Protein AF-A0AAN8V0Q3-F1 (afdb_monomer)

Solvent-accessible surface area (backbone atoms only — not comparable to full-atom values): 6969 Å² total; per-residue (Å²): 134,85,81,66,93,80,82,70,97,76,75,50,73,52,48,44,41,63,70,46,50,48,43,40,73,76,32,85,82,58,79,51,94,86,57,78,89,76,65,69,70,79,49,59,77,79,57,46,70,81,62,55,84,68,82,94,76,89,88,85,79,91,79,84,94,65,97,54,66,79,50,66,42,99,88,50,51,36,30,49,73,57,78,62,42,80,33,54,57,94,90,42,82,71,48,71,50,76,37,65,39,111

Organism: NCBI:txid194707

Mean predicted aligned error: 11.28 Å

pLDDT: mean 72.39, std 19.17, range [37.5, 94.38]

InterPro domains:
  IPR003441 NAC domain [PF02365] (6-96)
  IPR003441 NAC domain [PS51005] (3-102)
  IPR036093 NAC domain superfamily [G3DSA:2.170.150.80] (12-99)
  IPR036093 NAC domain superfamily [SSF101941] (4-96)

Radius of gyration: 16.07 Å; Cα contacts (8 Å, |Δi|>4): 92; chains: 1; bounding box: 38×34×32 Å

Nearest PDB structures (foldseek):
  7xp3-assembly1_A  TM=8.136E-01  e=3.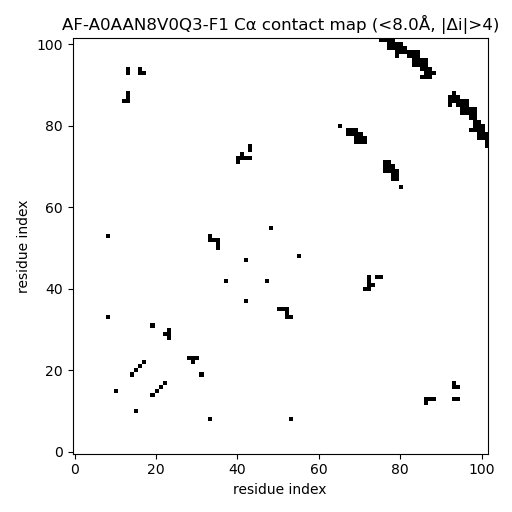294E-07  Arabidopsis thaliana
  1ut7-assembly1_A  TM=7.936E-01  e=1.320E-05  Arabidopsis thaliana
  1ut4-assembly1_A  TM=8.062E-01  e=2.800E-05  Arabidopsis thaliana

Structure (mmCIF, N/CA/C/O backbone):
data_AF-A0AAN8V0Q3-F1
#
_entry.id   AF-A0AAN8V0Q3-F1
#
loop_
_atom_site.group_PDB
_atom_site.id
_atom_site.type_symbol
_atom_site.label_atom_id
_atom_site.label_alt_id
_atom_site.label_comp_id
_atom_site.label_asym_id
_atom_site.label_entity_id
_atom_site.label_seq_id
_atom_site.pdbx_PDB_ins_code
_atom_site.Cartn_x
_atom_site.Cartn_y
_atom_site.Cartn_z
_atom_site.occupancy
_atom_site.B_iso_or_equiv
_atom_site.auth_seq_id
_atom_site.auth_comp_id
_atom_site.auth_asym_id
_atom_site.auth_atom_id
_atom_site.pdbx_PDB_model_num
ATOM 1 N N . MET A 1 1 ? -14.866 16.758 -16.017 1.00 38.50 1 MET A N 1
ATOM 2 C CA . MET A 1 1 ? -14.435 17.183 -14.670 1.00 38.50 1 MET A CA 1
ATOM 3 C C . MET A 1 1 ? -12.969 17.545 -14.761 1.00 38.50 1 MET A C 1
ATOM 5 O O . MET A 1 1 ? -12.146 16.672 -15.006 1.00 38.50 1 MET A O 1
ATOM 9 N N . GLU A 1 2 ? -12.673 18.839 -14.701 1.00 44.75 2 GLU A N 1
ATOM 10 C CA . GLU A 1 2 ? -11.311 19.367 -14.732 1.00 44.75 2 GLU A CA 1
ATOM 11 C C . GLU A 1 2 ? -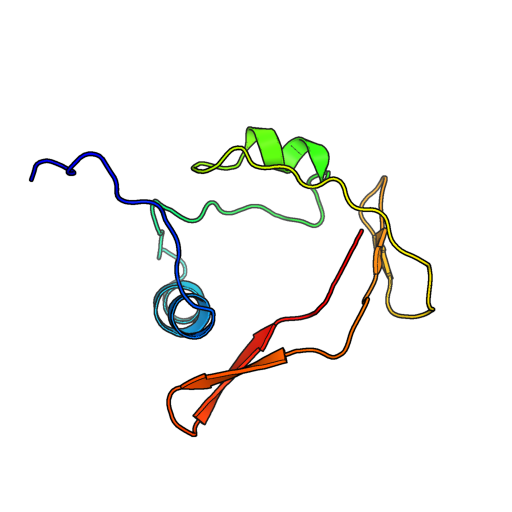10.562 18.899 -13.479 1.00 44.75 2 GLU A C 1
ATOM 13 O O . GLU A 1 2 ? -10.995 19.141 -12.352 1.00 44.75 2 GLU A O 1
ATOM 18 N N . LYS A 1 3 ? -9.452 18.183 -13.667 1.00 53.28 3 LYS A N 1
ATOM 19 C CA . LYS A 1 3 ? -8.563 17.792 -12.573 1.00 53.28 3 LYS A CA 1
ATOM 20 C C . LYS A 1 3 ? -7.772 19.043 -12.189 1.00 53.28 3 LYS A C 1
ATOM 22 O O . LYS A 1 3 ? -6.799 19.380 -12.855 1.00 53.28 3 LYS A O 1
ATOM 27 N N . GLY A 1 4 ? -8.252 19.772 -11.180 1.00 51.16 4 GLY A N 1
ATOM 28 C CA . GLY A 1 4 ? -7.602 20.983 -10.680 1.00 51.16 4 GLY A CA 1
ATOM 29 C C . GLY A 1 4 ? -6.108 20.752 -10.431 1.00 51.16 4 GLY A C 1
ATOM 30 O O . GLY A 1 4 ? -5.712 19.736 -9.854 1.00 51.16 4 GLY A O 1
ATOM 31 N N . PHE A 1 5 ? -5.278 21.679 -10.907 1.00 52.09 5 PHE A N 1
ATOM 32 C CA . PHE A 1 5 ? -3.832 21.686 -10.691 1.00 52.09 5 PHE A CA 1
ATOM 33 C C . PHE A 1 5 ? -3.538 21.624 -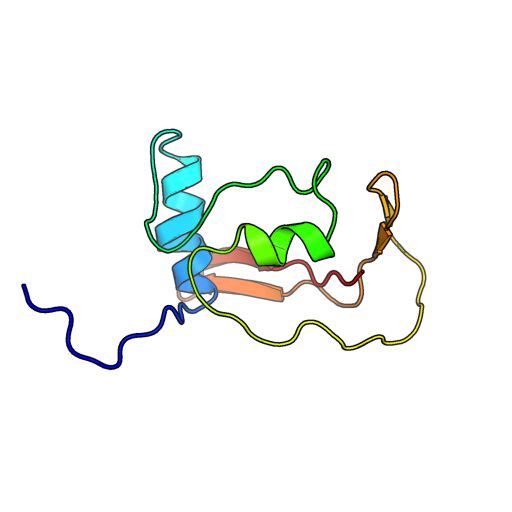9.181 1.00 52.09 5 PHE A C 1
ATOM 35 O O . PHE A 1 5 ? -3.811 22.582 -8.466 1.00 52.09 5 PHE A O 1
ATOM 42 N N . GLY A 1 6 ? -2.996 20.502 -8.686 1.00 68.19 6 GLY A N 1
ATOM 43 C CA . GLY A 1 6 ? -2.503 20.406 -7.303 1.00 68.19 6 GLY A CA 1
ATOM 44 C C . GLY A 1 6 ? -2.703 19.075 -6.575 1.00 68.19 6 GLY A C 1
ATOM 45 O O . GLY A 1 6 ? -2.015 18.836 -5.586 1.00 68.19 6 GLY A O 1
ATOM 46 N N . PHE A 1 7 ? -3.575 18.178 -7.042 1.00 71.12 7 PHE A N 1
ATOM 47 C CA . PHE A 1 7 ? -3.802 16.902 -6.349 1.00 71.12 7 PHE A CA 1
ATOM 48 C C . PHE A 1 7 ? -2.684 15.891 -6.634 1.00 71.12 7 PHE A C 1
ATOM 50 O O . PHE A 1 7 ? -2.463 15.496 -7.781 1.00 71.12 7 PHE A O 1
ATOM 57 N N . ARG A 1 8 ? -1.997 15.456 -5.573 1.00 81.06 8 ARG A N 1
ATOM 58 C CA . ARG A 1 8 ? -1.029 14.353 -5.593 1.00 81.06 8 ARG A CA 1
ATOM 59 C C . ARG A 1 8 ? -1.632 13.144 -4.895 1.00 81.06 8 ARG A C 1
ATOM 61 O O . ARG A 1 8 ? -2.431 13.289 -3.976 1.00 81.06 8 ARG A O 1
ATOM 68 N N . PHE A 1 9 ? -1.235 11.960 -5.336 1.00 84.56 9 PHE A N 1
ATOM 69 C CA . PHE A 1 9 ? -1.566 10.734 -4.629 1.00 84.56 9 PHE A CA 1
ATOM 70 C C . PHE A 1 9 ? -0.801 10.713 -3.301 1.00 84.56 9 PHE A C 1
ATOM 72 O O . PHE A 1 9 ? 0.428 10.674 -3.298 1.00 84.56 9 PHE A O 1
ATOM 79 N N . HIS A 1 10 ? -1.528 10.831 -2.193 1.00 87.50 10 HIS A N 1
ATOM 80 C CA . HIS A 1 10 ? -0.971 10.833 -0.841 1.00 87.50 10 HIS A CA 1
ATOM 81 C C . HIS A 1 10 ? -1.939 10.142 0.136 1.00 87.50 10 HIS A C 1
ATOM 83 O O . HIS A 1 10 ? -2.463 10.797 1.037 1.00 87.50 10 HIS A O 1
ATOM 89 N N . PRO A 1 11 ? -2.269 8.857 -0.098 1.00 91.12 11 PRO A N 1
ATOM 90 C CA . PRO A 1 11 ? -3.148 8.112 0.794 1.00 91.12 11 PRO A CA 1
ATOM 91 C C . PRO A 1 11 ? -2.463 7.854 2.139 1.00 91.12 11 PRO A C 1
ATOM 93 O O . PRO A 1 11 ? -1.242 7.719 2.219 1.00 91.12 11 PRO A O 1
ATOM 96 N N . THR A 1 12 ? -3.266 7.731 3.184 1.00 93.06 12 THR A N 1
ATOM 97 C CA . THR A 1 12 ? -2.847 7.172 4.473 1.00 93.06 12 THR A CA 1
ATOM 98 C C . THR A 1 12 ? -2.697 5.649 4.392 1.00 93.06 12 THR A C 1
ATOM 100 O O . THR A 1 12 ? -3.276 5.003 3.516 1.00 93.06 12 THR A O 1
ATOM 103 N N . ASP A 1 13 ? -1.976 5.047 5.340 1.00 92.94 13 ASP A N 1
ATOM 104 C CA . ASP A 1 13 ? -1.823 3.584 5.422 1.00 92.94 13 ASP A CA 1
ATOM 105 C C . ASP A 1 13 ? -3.180 2.873 5.516 1.00 92.94 13 ASP A C 1
ATOM 107 O O . ASP A 1 13 ? -3.402 1.830 4.900 1.00 92.94 13 ASP A O 1
ATOM 111 N N . GLU A 1 14 ? -4.122 3.464 6.256 1.00 94.12 14 GLU A N 1
ATOM 112 C CA . GLU A 1 14 ? -5.482 2.946 6.364 1.00 94.12 14 GLU A CA 1
ATOM 113 C C . GLU A 1 14 ? -6.188 2.970 5.003 1.00 94.12 14 GLU A C 1
ATOM 115 O O . GLU A 1 14 ? -6.802 1.976 4.609 1.00 94.12 14 GLU A O 1
ATOM 120 N N . GLU A 1 15 ? -6.093 4.075 4.258 1.00 93.12 15 GLU A N 1
ATOM 121 C CA . GLU A 1 15 ? -6.689 4.192 2.927 1.00 93.12 15 GLU A CA 1
ATOM 122 C C . GLU A 1 15 ? -6.063 3.207 1.938 1.00 93.12 15 GLU A C 1
ATOM 124 O O . GLU A 1 15 ? -6.804 2.555 1.201 1.00 93.12 15 GLU A O 1
ATOM 129 N N . LEU A 1 16 ? -4.737 3.030 1.967 1.00 93.88 16 LEU A N 1
ATOM 130 C CA . LEU A 1 16 ? -4.028 2.026 1.167 1.00 93.88 16 LEU A CA 1
ATOM 131 C C . LEU A 1 16 ? -4.586 0.621 1.407 1.00 93.88 16 LEU A C 1
ATOM 133 O O . LEU A 1 16 ? -4.912 -0.093 0.456 1.00 93.88 16 LEU A O 1
ATOM 137 N N . VAL A 1 17 ? -4.756 0.232 2.670 1.00 94.19 17 VAL A N 1
ATOM 138 C CA . VAL A 1 17 ? -5.274 -1.095 3.016 1.00 94.19 17 VAL A CA 1
ATOM 139 C C . VAL A 1 17 ? -6.743 -1.245 2.629 1.00 94.19 17 VAL A C 1
ATOM 141 O O . VAL A 1 17 ? -7.129 -2.230 2.002 1.00 94.19 17 VAL A O 1
ATOM 144 N N . THR A 1 18 ? -7.581 -0.280 2.988 1.00 92.06 18 THR A N 1
ATOM 145 C CA . THR A 1 18 ? -9.044 -0.435 2.935 1.00 92.06 18 THR A CA 1
ATOM 146 C C . THR A 1 18 ? -9.643 -0.133 1.564 1.00 92.06 18 THR A C 1
ATOM 148 O O . THR A 1 18 ? -10.589 -0.803 1.152 1.00 92.06 18 THR A O 1
ATOM 151 N N . HIS A 1 19 ? -9.087 0.833 0.831 1.00 91.94 19 HIS A N 1
ATOM 152 C CA . HIS A 1 19 ? -9.631 1.271 -0.458 1.00 91.94 19 HIS A CA 1
ATOM 153 C C . HIS A 1 19 ? -8.895 0.675 -1.657 1.00 91.94 19 HIS A C 1
ATOM 155 O O . HIS A 1 19 ? -9.469 0.630 -2.740 1.00 91.94 19 HIS A O 1
ATOM 161 N N . TYR A 1 20 ? -7.656 0.205 -1.483 1.00 93.38 20 TYR A N 1
ATOM 162 C CA . TYR A 1 20 ? -6.866 -0.343 -2.587 1.00 93.38 20 TYR A CA 1
ATOM 163 C C . TYR A 1 20 ? -6.582 -1.831 -2.397 1.00 93.38 20 TYR A C 1
ATOM 165 O O . TYR A 1 20 ? -7.043 -2.640 -3.198 1.00 93.38 20 TYR A O 1
ATOM 173 N N . LEU A 1 21 ? -5.884 -2.220 -1.325 1.00 92.69 21 LEU A N 1
ATOM 174 C CA . LEU A 1 21 ? -5.500 -3.623 -1.122 1.00 92.69 21 LEU A CA 1
ATOM 175 C C . LEU A 1 21 ? -6.710 -4.530 -0.884 1.00 92.69 21 LEU A C 1
ATOM 177 O O . LEU A 1 21 ? -6.806 -5.590 -1.495 1.00 92.69 21 LEU A O 1
ATOM 181 N N . SER A 1 22 ? -7.655 -4.105 -0.045 1.00 92.69 22 SER A N 1
ATOM 182 C CA . SER A 1 22 ? -8.867 -4.885 0.236 1.00 92.69 22 SER A CA 1
ATOM 183 C C . SER A 1 22 ? -9.730 -5.046 -1.014 1.00 92.69 22 SER A C 1
ATOM 185 O O . SER A 1 22 ? -10.246 -6.130 -1.258 1.00 92.69 22 SER A O 1
ATOM 187 N N . GLN A 1 23 ? -9.842 -4.000 -1.841 1.00 92.38 23 GLN A N 1
ATOM 188 C CA . GLN A 1 23 ? -10.572 -4.083 -3.109 1.00 92.38 23 GLN A CA 1
ATOM 189 C C . GLN A 1 23 ? -9.884 -5.051 -4.073 1.00 92.38 23 GLN A C 1
ATOM 191 O O . GLN A 1 23 ? -10.544 -5.936 -4.602 1.00 92.38 23 GLN A O 1
ATOM 196 N N . LYS A 1 24 ? -8.554 -4.969 -4.215 1.00 92.12 24 LYS A N 1
ATOM 197 C CA . LYS A 1 24 ? -7.782 -5.889 -5.064 1.00 92.12 24 LYS A CA 1
ATOM 198 C C . LYS A 1 24 ? -7.833 -7.346 -4.597 1.00 92.12 24 LYS A C 1
ATOM 200 O O . LYS A 1 24 ? -7.774 -8.258 -5.412 1.00 92.12 24 LYS A O 1
ATOM 205 N N . ALA A 1 25 ? -7.915 -7.577 -3.288 1.00 9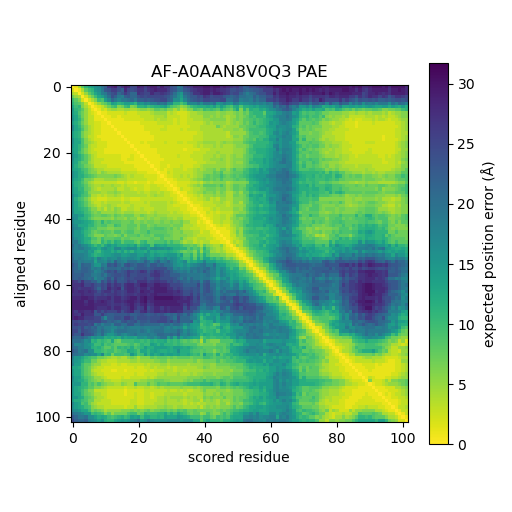0.88 25 ALA A N 1
ATOM 206 C CA . ALA A 1 25 ? -8.034 -8.921 -2.730 1.00 90.88 25 ALA A CA 1
ATOM 207 C C . ALA A 1 25 ? -9.421 -9.540 -2.973 1.00 90.88 25 ALA A C 1
ATOM 209 O O . ALA A 1 25 ? -9.532 -10.758 -3.094 1.00 90.88 25 ALA A O 1
ATOM 210 N N . LEU A 1 26 ? -10.469 -8.711 -3.020 1.00 92.94 26 LEU A N 1
ATOM 211 C CA . LEU A 1 26 ? -11.845 -9.141 -3.276 1.00 92.94 26 LEU A CA 1
ATOM 212 C C . LEU A 1 26 ? -12.149 -9.268 -4.773 1.00 92.94 26 LEU A C 1
ATOM 214 O O . LEU A 1 26 ? -12.902 -10.156 -5.167 1.00 92.94 26 LEU A O 1
ATOM 218 N N . ASP A 1 27 ? -11.564 -8.394 -5.587 1.00 92.06 27 ASP A N 1
ATOM 219 C CA . ASP A 1 27 ? -11.751 -8.319 -7.029 1.00 92.06 27 ASP A CA 1
ATOM 220 C C . ASP A 1 27 ? -10.387 -8.303 -7.737 1.00 92.06 27 ASP A C 1
ATOM 222 O O . ASP A 1 27 ? -9.638 -7.324 -7.689 1.00 92.06 27 ASP A O 1
ATOM 226 N N . GLY A 1 28 ? -10.071 -9.405 -8.419 1.00 88.00 28 GLY A N 1
ATOM 227 C CA . GLY A 1 28 ? -8.828 -9.553 -9.174 1.00 88.00 28 GLY A CA 1
ATOM 228 C C . GLY A 1 28 ? -8.714 -8.596 -10.363 1.00 88.00 28 GLY A C 1
ATOM 229 O O . GLY A 1 28 ? -7.591 -8.257 -10.745 1.00 88.00 28 GLY A O 1
ATOM 230 N N . ASP A 1 29 ? -9.839 -8.105 -10.890 1.00 90.38 29 ASP A N 1
ATOM 231 C CA . ASP A 1 29 ? -9.892 -7.156 -12.006 1.00 90.38 29 ASP A CA 1
ATOM 232 C C . ASP A 1 29 ? -9.855 -5.692 -11.533 1.00 90.38 29 ASP A C 1
A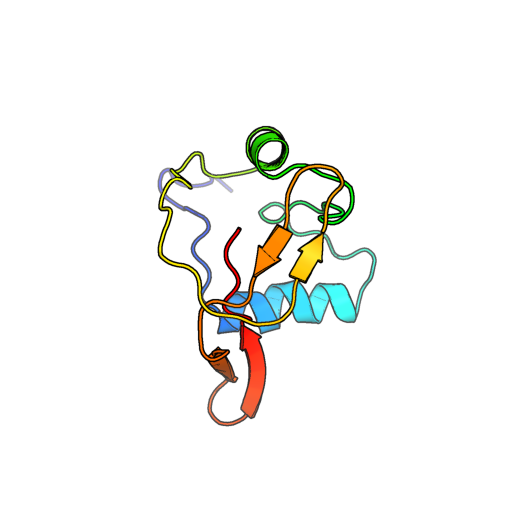TOM 234 O O . ASP A 1 29 ? -9.735 -4.768 -12.346 1.00 90.38 29 ASP A O 1
ATOM 238 N N . PHE A 1 30 ? -9.887 -5.455 -10.215 1.00 91.31 30 PHE A N 1
ATOM 239 C CA . PHE A 1 30 ? -9.733 -4.121 -9.649 1.00 91.31 30 PHE A CA 1
ATOM 240 C C . PHE A 1 30 ? -8.419 -3.490 -10.118 1.00 91.31 30 PHE A C 1
ATOM 242 O O . PHE A 1 30 ? -7.334 -4.057 -9.955 1.00 91.31 30 PHE A O 1
ATOM 249 N N . SER A 1 31 ? -8.511 -2.278 -10.664 1.00 88.69 31 SER A N 1
ATOM 250 C CA . SER A 1 31 ? -7.358 -1.477 -11.064 1.00 88.69 31 SER A CA 1
ATOM 251 C C . SER A 1 31 ? -7.514 -0.046 -10.565 1.00 88.69 31 SER A C 1
ATOM 253 O O . SER A 1 31 ? -8.562 0.585 -10.703 1.00 88.69 31 SER A O 1
ATOM 255 N N . ALA A 1 32 ? -6.447 0.485 -9.972 1.00 86.12 32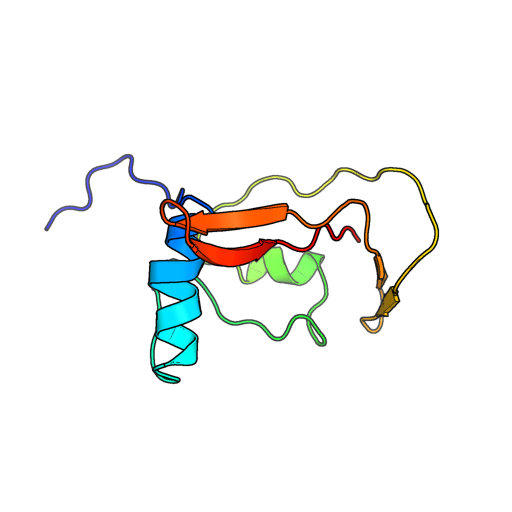 ALA A N 1
ATOM 256 C CA . ALA A 1 32 ? -6.388 1.865 -9.524 1.00 86.12 32 ALA A CA 1
ATOM 257 C C . ALA A 1 32 ? -5.433 2.643 -10.428 1.00 86.12 32 ALA A C 1
ATOM 259 O O . ALA A 1 32 ? -4.260 2.305 -10.525 1.00 86.12 32 ALA A O 1
ATOM 260 N N . GLN A 1 33 ? -5.896 3.737 -11.040 1.00 83.88 33 GLN A N 1
ATOM 261 C CA . GLN A 1 33 ? -5.066 4.551 -11.944 1.00 83.88 33 GLN A CA 1
ATOM 262 C C . GLN A 1 33 ? -3.754 5.039 -11.289 1.00 83.88 33 GLN A C 1
ATOM 264 O O . GLN A 1 33 ? -2.767 5.292 -11.978 1.00 83.88 33 GLN A O 1
ATOM 269 N N . ALA A 1 34 ? -3.748 5.188 -9.962 1.00 82.00 34 ALA A N 1
ATOM 270 C CA . ALA A 1 34 ? -2.595 5.640 -9.193 1.00 82.00 34 ALA A CA 1
ATOM 271 C C . ALA A 1 34 ? -1.620 4.519 -8.776 1.00 82.00 34 ALA A C 1
ATOM 273 O O . ALA A 1 34 ? -0.510 4.841 -8.363 1.00 82.00 34 ALA A O 1
ATOM 274 N N . ILE A 1 35 ? -2.000 3.237 -8.872 1.00 85.69 35 ILE A N 1
ATOM 275 C CA . ILE A 1 35 ? -1.190 2.097 -8.411 1.00 85.69 35 ILE A CA 1
ATOM 276 C C . ILE A 1 35 ? -0.956 1.140 -9.583 1.00 85.69 35 ILE A C 1
ATOM 278 O O . ILE A 1 35 ? -1.889 0.518 -10.082 1.00 85.69 35 ILE A O 1
ATOM 282 N N . GLY A 1 36 ? 0.300 1.024 -10.019 1.00 84.94 36 GLY A N 1
ATOM 283 C CA . GLY A 1 36 ? 0.712 0.047 -11.027 1.00 84.94 36 GLY A CA 1
ATOM 284 C C . GLY A 1 36 ? 0.978 -1.334 -10.425 1.00 84.94 36 GLY A C 1
ATOM 285 O O . GLY A 1 36 ? 1.382 -1.449 -9.269 1.00 84.94 36 GLY A O 1
ATOM 286 N N . GLU A 1 37 ? 0.795 -2.381 -11.225 1.00 84.06 37 GLU A N 1
ATOM 287 C CA . GLU A 1 37 ? 1.104 -3.760 -10.839 1.00 84.06 37 GLU A CA 1
ATOM 288 C C . GLU A 1 37 ? 2.493 -4.168 -11.330 1.00 84.06 37 GLU A C 1
ATOM 290 O O . GLU A 1 37 ? 2.851 -3.964 -12.492 1.00 84.06 37 GLU A O 1
ATOM 295 N N . VAL A 1 38 ? 3.288 -4.761 -10.439 1.00 81.38 38 VAL A N 1
ATOM 296 C CA . VAL A 1 38 ? 4.631 -5.241 -10.758 1.00 81.38 38 VAL A CA 1
ATOM 297 C C . VAL A 1 38 ? 4.967 -6.477 -9.932 1.00 81.38 38 VAL A C 1
ATOM 299 O O . VAL A 1 38 ? 4.724 -6.524 -8.727 1.00 81.38 38 VAL A O 1
ATOM 302 N N . ASP A 1 39 ? 5.560 -7.482 -10.576 1.00 79.81 39 ASP A N 1
ATOM 303 C CA . ASP A 1 39 ? 6.157 -8.612 -9.867 1.00 79.81 39 ASP A CA 1
ATOM 304 C C . ASP A 1 39 ? 7.529 -8.204 -9.322 1.00 79.81 39 ASP A C 1
ATOM 306 O O . ASP A 1 39 ? 8.538 -8.217 -10.032 1.00 79.81 39 ASP A O 1
ATOM 310 N N . LEU A 1 40 ? 7.558 -7.838 -8.042 1.00 72.94 40 LEU A N 1
ATOM 311 C CA . LEU A 1 40 ? 8.771 -7.413 -7.341 1.00 72.94 40 LEU A CA 1
ATOM 312 C C . LEU A 1 40 ? 9.852 -8.503 -7.259 1.00 72.94 40 LEU A C 1
ATOM 314 O O . LEU A 1 40 ? 10.997 -8.178 -6.966 1.00 72.94 40 LEU A O 1
ATOM 318 N N . ASN A 1 41 ? 9.535 -9.779 -7.515 1.00 70.75 41 ASN A N 1
ATOM 319 C CA . ASN A 1 41 ? 10.549 -10.844 -7.517 1.00 70.75 41 ASN A CA 1
ATOM 320 C C . ASN A 1 41 ? 11.326 -10.915 -8.843 1.00 70.75 41 ASN A C 1
ATOM 322 O O . ASN A 1 41 ? 12.305 -11.648 -8.940 1.00 70.75 41 ASN A O 1
ATOM 326 N N . ARG A 1 42 ? 10.870 -10.200 -9.876 1.00 71.88 42 ARG A N 1
ATOM 327 C CA . ARG A 1 42 ? 11.422 -10.248 -11.240 1.00 71.88 42 ARG A CA 1
ATOM 328 C C . ARG A 1 42 ? 11.917 -8.904 -11.748 1.00 71.88 42 ARG A C 1
ATOM 330 O O . ARG A 1 42 ? 12.332 -8.801 -12.900 1.00 71.88 42 ARG A O 1
ATOM 337 N N . VAL A 1 43 ? 11.787 -7.862 -10.939 1.00 69.94 43 VAL A N 1
ATOM 338 C CA . VAL A 1 43 ? 12.090 -6.497 -11.345 1.00 69.94 43 VAL A CA 1
ATOM 339 C C . VAL A 1 43 ? 13.127 -5.948 -10.404 1.00 69.94 43 VAL A C 1
ATOM 341 O O . VAL A 1 43 ? 12.949 -5.977 -9.186 1.00 69.94 43 VAL A O 1
ATOM 344 N N . GLU A 1 44 ? 14.204 -5.451 -10.994 1.00 70.38 44 GLU A N 1
ATOM 345 C CA . GLU A 1 44 ? 15.238 -4.824 -10.213 1.00 70.38 44 GLU A CA 1
ATOM 346 C C . GLU A 1 44 ? 14.762 -3.452 -9.699 1.00 70.38 44 GLU A C 1
ATOM 348 O O . GLU A 1 44 ? 13.916 -2.786 -10.302 1.00 70.38 44 GLU A O 1
ATOM 353 N N . PRO A 1 45 ? 15.300 -3.002 -8.566 1.00 69.00 45 PRO A N 1
ATOM 354 C CA . PRO A 1 45 ? 14.832 -1.819 -7.842 1.00 69.00 45 PRO A CA 1
ATOM 355 C C . PRO A 1 45 ? 14.893 -0.549 -8.691 1.00 69.00 45 PRO A C 1
ATOM 357 O O . PRO A 1 45 ? 13.967 0.261 -8.700 1.00 69.00 45 PRO A O 1
ATOM 360 N N . TRP A 1 46 ? 15.976 -0.403 -9.458 1.00 73.31 46 TRP A N 1
ATOM 361 C CA . TRP A 1 46 ? 16.188 0.718 -10.371 1.00 73.31 46 TRP A CA 1
ATOM 362 C C . TRP A 1 46 ? 15.251 0.687 -11.585 1.00 73.31 46 TRP A C 1
ATOM 364 O O . TRP A 1 46 ? 14.959 1.743 -12.147 1.00 73.31 46 TRP A O 1
ATOM 374 N N . ASP A 1 47 ? 14.713 -0.478 -11.951 1.00 72.25 47 ASP A N 1
ATOM 375 C CA . ASP A 1 47 ? 13.743 -0.612 -13.043 1.00 72.25 47 ASP A CA 1
ATOM 376 C C . ASP A 1 47 ? 12.329 -0.184 -12.621 1.00 72.25 47 ASP A C 1
ATOM 378 O O . ASP A 1 47 ? 11.482 0.101 -13.474 1.00 72.25 47 ASP A O 1
ATOM 382 N N . LEU A 1 48 ? 12.054 -0.096 -11.312 1.00 70.12 48 LEU A N 1
ATOM 383 C CA . LEU A 1 48 ? 10.769 0.383 -10.791 1.00 70.12 48 LEU A CA 1
ATOM 384 C C . LEU A 1 48 ? 10.551 1.872 -11.083 1.00 70.12 48 LEU A C 1
ATOM 386 O O . LEU A 1 48 ? 9.419 2.284 -11.338 1.00 70.12 48 LEU A O 1
ATOM 390 N N . LEU A 1 49 ? 11.626 2.666 -11.147 1.00 66.00 49 LEU A N 1
ATOM 391 C CA . LEU A 1 49 ? 11.551 4.092 -11.484 1.00 66.00 49 LEU A CA 1
ATOM 392 C C . LEU A 1 49 ? 10.971 4.354 -12.872 1.00 66.00 49 LEU A C 1
ATOM 394 O O . LEU A 1 49 ? 10.290 5.357 -13.070 1.00 66.00 49 LEU A O 1
ATOM 398 N N . GLY A 1 50 ? 11.239 3.464 -13.831 1.00 61.47 50 GLY A N 1
ATOM 399 C CA . GLY A 1 50 ? 10.690 3.561 -15.183 1.00 61.47 50 GLY A CA 1
ATOM 400 C C . GLY A 1 50 ? 9.237 3.092 -15.288 1.00 61.47 50 GLY A C 1
ATOM 401 O O . GLY A 1 50 ? 8.578 3.386 -16.281 1.00 61.47 50 GLY A O 1
ATOM 402 N N . LYS A 1 51 ? 8.738 2.364 -14.279 1.00 62.00 51 LYS A N 1
ATOM 403 C CA . LYS A 1 51 ? 7.401 1.746 -14.262 1.00 62.00 51 LYS A CA 1
ATOM 404 C C . LYS A 1 51 ? 6.393 2.496 -13.385 1.00 62.00 51 LYS A C 1
ATOM 406 O O . LYS A 1 51 ? 5.196 2.242 -13.497 1.00 62.00 51 LYS A O 1
ATOM 411 N N . ALA A 1 52 ? 6.848 3.413 -12.531 1.00 59.78 52 ALA A N 1
ATOM 412 C CA . ALA A 1 52 ? 5.977 4.220 -11.684 1.00 59.78 52 ALA A CA 1
ATOM 413 C C . ALA A 1 52 ? 5.144 5.208 -12.522 1.00 59.78 52 ALA A C 1
ATOM 415 O O . ALA A 1 52 ? 5.676 6.057 -13.236 1.00 59.78 52 ALA A O 1
ATOM 416 N N . THR A 1 53 ? 3.817 5.116 -12.413 1.00 55.19 53 THR A N 1
ATOM 417 C CA . THR A 1 53 ? 2.867 5.969 -13.146 1.00 55.19 53 THR A CA 1
ATOM 418 C C . THR A 1 53 ? 2.762 7.388 -12.579 1.00 55.19 53 THR A C 1
ATOM 420 O O . THR A 1 53 ? 2.366 8.298 -13.306 1.00 55.19 53 THR A O 1
ATOM 423 N N . PHE A 1 54 ? 3.144 7.614 -11.314 1.00 46.91 54 PHE A N 1
ATOM 424 C CA . PHE A 1 54 ? 3.140 8.929 -10.663 1.00 46.91 54 PHE A CA 1
ATOM 425 C C . PHE A 1 54 ? 4.289 9.076 -9.649 1.00 46.91 54 PHE A C 1
ATOM 427 O O . PHE A 1 54 ? 4.466 8.224 -8.788 1.00 46.91 54 PHE A O 1
ATOM 434 N N . GLY A 1 55 ? 5.004 10.210 -9.701 1.00 45.66 55 GLY A N 1
ATOM 435 C CA . GLY A 1 55 ? 5.954 10.646 -8.666 1.00 45.66 55 GLY A CA 1
ATOM 436 C C . GLY A 1 55 ? 7.403 10.209 -8.899 1.00 45.66 55 GLY A C 1
ATOM 437 O O . GLY A 1 55 ? 7.780 9.076 -8.638 1.00 45.66 55 GLY A O 1
ATOM 438 N N . LYS A 1 56 ? 8.248 11.143 -9.344 1.00 41.31 56 LYS A N 1
ATOM 439 C CA . LYS A 1 56 ? 9.703 10.974 -9.410 1.00 41.31 56 LYS A CA 1
ATOM 440 C C . LYS A 1 56 ? 10.301 11.567 -8.132 1.00 41.31 56 LYS A C 1
ATOM 442 O O . LYS A 1 56 ? 10.539 12.765 -8.124 1.00 41.31 56 LYS A O 1
ATOM 447 N N . ASN A 1 57 ? 10.484 10.776 -7.073 1.00 47.16 57 ASN A N 1
ATOM 448 C CA . ASN A 1 57 ? 11.186 11.210 -5.857 1.00 47.16 57 ASN A CA 1
ATOM 449 C C . ASN A 1 57 ? 12.189 10.148 -5.368 1.00 47.16 57 ASN A C 1
ATOM 451 O O . ASN A 1 57 ? 11.983 8.951 -5.552 1.00 47.16 57 ASN A O 1
ATOM 455 N N . GLU A 1 58 ? 13.286 10.658 -4.804 1.00 43.28 58 GLU A N 1
ATOM 456 C CA . GLU A 1 58 ? 14.538 10.013 -4.384 1.00 43.28 58 GLU A CA 1
ATOM 457 C C . GLU A 1 58 ? 14.369 8.775 -3.486 1.00 43.28 58 GLU A C 1
ATOM 459 O O . GLU A 1 58 ? 13.721 8.835 -2.446 1.00 43.28 58 GLU A O 1
ATOM 464 N N . TRP A 1 59 ? 15.022 7.670 -3.858 1.00 47.16 59 TRP A N 1
ATOM 465 C CA . TRP A 1 59 ? 15.084 6.410 -3.101 1.00 47.16 59 TRP A CA 1
ATOM 466 C C . TRP A 1 59 ? 16.536 6.039 -2.769 1.00 47.16 59 TRP A C 1
ATOM 468 O O . TRP A 1 59 ? 16.947 4.893 -2.910 1.00 47.16 59 TRP A O 1
ATOM 478 N N . ASP A 1 60 ? 17.340 7.009 -2.338 1.00 41.25 60 ASP A N 1
ATOM 479 C CA . ASP A 1 60 ? 18.744 6.766 -1.995 1.00 41.25 60 ASP A CA 1
ATOM 480 C C . ASP A 1 60 ? 18.992 7.099 -0.522 1.00 41.25 60 ASP A C 1
ATOM 482 O O . ASP A 1 60 ? 19.354 8.218 -0.173 1.00 41.25 60 ASP A O 1
ATOM 486 N N . THR A 1 61 ? 18.758 6.140 0.378 1.00 40.09 61 THR A N 1
ATOM 487 C CA . THR A 1 61 ? 19.301 6.208 1.747 1.00 40.09 61 THR A CA 1
ATOM 488 C C . THR A 1 61 ? 19.660 4.816 2.280 1.00 40.09 61 THR A C 1
ATOM 490 O O . THR A 1 61 ? 18.836 4.079 2.810 1.00 40.09 61 THR A O 1
ATOM 493 N N . LYS A 1 62 ? 20.946 4.465 2.142 1.00 37.50 62 LYS A N 1
ATOM 494 C CA . LYS A 1 62 ? 21.605 3.303 2.768 1.00 37.50 62 LYS A CA 1
ATOM 495 C C . LYS A 1 62 ? 21.723 3.482 4.286 1.00 37.50 62 LYS A C 1
ATOM 497 O O . LYS A 1 62 ? 22.334 4.461 4.707 1.00 37.50 62 LYS A O 1
ATOM 502 N N . TYR A 1 63 ? 21.293 2.502 5.090 1.00 39.22 63 TYR A N 1
ATOM 503 C CA . TYR A 1 63 ? 21.538 2.460 6.547 1.00 39.22 63 TYR A CA 1
ATOM 504 C C . TYR A 1 63 ? 21.713 1.024 7.101 1.00 39.22 63 TYR A C 1
ATOM 506 O O . TYR A 1 63 ? 21.431 0.056 6.396 1.00 39.22 63 TYR A O 1
ATOM 514 N N . PRO A 1 64 ? 22.312 0.865 8.304 1.00 38.12 64 PRO A N 1
ATOM 515 C CA . PRO A 1 64 ? 23.255 -0.210 8.590 1.00 38.12 64 PRO A CA 1
ATOM 516 C C . PRO A 1 64 ? 22.622 -1.549 8.976 1.00 38.12 64 PRO A C 1
ATOM 518 O O . PRO A 1 64 ? 21.551 -1.656 9.565 1.00 38.12 64 PRO A O 1
ATOM 521 N N . THR A 1 65 ? 23.390 -2.577 8.640 1.00 39.72 65 THR A N 1
ATOM 522 C CA . THR A 1 65 ? 23.083 -4.002 8.610 1.00 39.72 65 THR A CA 1
ATOM 523 C C . THR A 1 65 ? 22.801 -4.608 9.989 1.00 39.72 65 THR A C 1
ATOM 525 O O . THR A 1 65 ? 23.699 -4.712 10.823 1.00 39.72 65 THR A O 1
ATOM 528 N N . GLY A 1 66 ? 21.583 -5.117 10.183 1.00 38.75 66 GLY A N 1
ATOM 529 C CA . GLY A 1 66 ? 21.210 -6.037 11.261 1.00 38.75 66 GLY A CA 1
ATOM 530 C C . GLY A 1 66 ? 20.557 -7.295 10.683 1.00 38.75 66 GLY A C 1
ATOM 531 O O . GLY A 1 66 ? 19.769 -7.215 9.747 1.00 38.75 66 GLY A O 1
ATOM 532 N N . LEU A 1 67 ? 20.936 -8.471 11.188 1.00 45.91 67 LEU A N 1
ATOM 533 C CA . LEU A 1 67 ? 20.460 -9.776 10.714 1.00 45.91 67 LEU A CA 1
ATOM 534 C C . LEU A 1 67 ? 18.934 -9.931 10.865 1.00 45.91 67 LEU A C 1
ATOM 536 O O . LEU A 1 67 ? 18.469 -9.944 12.005 1.00 45.91 67 LEU A O 1
ATOM 540 N N . ARG A 1 68 ? 18.205 -10.180 9.759 1.00 49.38 68 ARG A N 1
ATOM 541 C CA . ARG A 1 68 ? 17.195 -11.259 9.553 1.00 49.38 68 ARG A CA 1
ATOM 542 C C . ARG A 1 68 ? 16.328 -11.033 8.292 1.00 49.38 68 ARG A C 1
ATOM 544 O O . ARG A 1 68 ? 16.188 -9.915 7.818 1.00 49.38 68 ARG A O 1
ATOM 551 N N . THR A 1 69 ? 15.817 -12.160 7.779 1.00 42.47 69 THR A N 1
ATOM 552 C CA . THR A 1 69 ? 14.995 -12.442 6.576 1.00 42.47 69 THR A CA 1
ATOM 553 C C . THR A 1 69 ? 15.393 -11.723 5.282 1.00 42.47 69 THR A C 1
ATOM 555 O O . THR A 1 69 ? 15.157 -10.537 5.098 1.00 42.47 69 THR A O 1
ATOM 558 N N . ILE A 1 70 ? 15.980 -12.502 4.372 1.00 43.81 70 ILE A N 1
ATOM 559 C CA . ILE A 1 70 ? 16.509 -12.100 3.064 1.00 43.81 70 ILE A CA 1
ATOM 560 C C . ILE A 1 70 ? 15.485 -12.507 1.997 1.00 43.81 70 ILE A C 1
ATOM 562 O O . ILE A 1 70 ? 15.231 -13.700 1.833 1.00 43.81 70 ILE A O 1
ATOM 566 N N . ARG A 1 71 ? 14.909 -11.549 1.261 1.00 53.47 71 ARG A N 1
ATOM 567 C CA . ARG A 1 71 ? 14.155 -11.823 0.021 1.00 53.47 71 ARG A CA 1
ATOM 568 C C . ARG A 1 71 ? 15.006 -11.383 -1.170 1.00 53.47 71 ARG A C 1
ATOM 570 O O . ARG A 1 71 ? 15.250 -10.190 -1.322 1.00 53.47 71 ARG A O 1
ATOM 577 N N . ALA A 1 72 ? 15.483 -12.331 -1.973 1.00 48.69 72 ALA A N 1
ATOM 578 C CA . ALA A 1 72 ? 16.437 -12.081 -3.057 1.00 48.69 72 ALA A CA 1
ATOM 579 C C . ALA A 1 72 ? 15.749 -11.891 -4.426 1.00 48.69 72 ALA A C 1
ATOM 581 O O . ALA A 1 72 ? 14.875 -12.681 -4.780 1.00 48.69 72 ALA A O 1
ATOM 582 N N . THR A 1 73 ? 16.159 -10.866 -5.179 1.00 54.50 73 THR A N 1
ATOM 583 C CA . THR A 1 73 ? 16.139 -10.831 -6.654 1.00 54.50 73 THR A CA 1
ATOM 584 C C . THR A 1 73 ? 17.484 -11.356 -7.181 1.00 54.50 73 THR A C 1
ATOM 586 O O . THR A 1 73 ? 18.383 -11.646 -6.386 1.00 54.50 73 THR A O 1
ATOM 589 N N . ASP A 1 74 ? 17.653 -11.495 -8.500 1.00 52.75 74 ASP A N 1
ATOM 590 C CA . ASP A 1 74 ? 18.905 -12.007 -9.090 1.00 52.75 74 ASP A CA 1
ATOM 591 C C . ASP A 1 74 ? 20.127 -11.126 -8.755 1.00 52.75 74 ASP A C 1
ATOM 593 O O . ASP A 1 74 ? 21.244 -11.642 -8.679 1.00 52.75 74 ASP A O 1
ATOM 597 N N . ALA A 1 75 ? 19.939 -9.819 -8.508 1.00 52.34 75 ALA A N 1
ATOM 598 C CA . ALA A 1 75 ? 21.035 -8.897 -8.195 1.00 52.34 75 ALA A CA 1
ATOM 599 C C . ALA A 1 75 ? 20.988 -8.241 -6.798 1.00 52.34 75 ALA A C 1
ATOM 601 O O . ALA A 1 75 ? 21.990 -7.641 -6.398 1.00 52.34 75 ALA A O 1
ATOM 602 N N . CYS A 1 76 ? 19.887 -8.325 -6.039 1.00 55.72 76 CYS A N 1
ATOM 603 C CA . CYS A 1 76 ? 19.721 -7.607 -4.763 1.00 55.72 76 CYS A CA 1
ATOM 604 C C . CYS A 1 76 ? 18.892 -8.383 -3.720 1.00 55.72 76 CYS A C 1
ATOM 606 O O . CYS A 1 76 ? 18.206 -9.351 -4.024 1.00 55.72 76 CYS A O 1
ATOM 608 N N . CYS A 1 77 ? 18.964 -7.976 -2.449 1.00 60.31 77 CYS A N 1
ATOM 609 C CA . CYS A 1 77 ? 18.271 -8.633 -1.337 1.00 60.31 77 CYS A CA 1
ATOM 610 C C . CYS A 1 77 ? 17.555 -7.604 -0.460 1.00 60.31 77 CYS A C 1
ATOM 612 O O . CYS A 1 77 ? 18.217 -6.797 0.183 1.00 60.31 77 CYS A O 1
ATOM 614 N N . TRP A 1 78 ? 16.236 -7.721 -0.319 1.00 63.84 78 TRP A N 1
ATOM 615 C CA . TRP A 1 78 ? 15.476 -6.987 0.691 1.00 63.84 78 TRP A CA 1
ATOM 616 C C . TRP A 1 78 ? 15.682 -7.608 2.078 1.00 63.84 78 TRP A C 1
ATOM 618 O O . TRP A 1 78 ? 15.650 -8.833 2.227 1.00 63.84 78 TRP A O 1
ATOM 628 N N . LYS A 1 79 ? 15.880 -6.767 3.090 1.00 67.00 79 LYS A N 1
ATOM 629 C CA . LYS A 1 79 ? 16.094 -7.112 4.497 1.00 67.00 79 LYS A CA 1
ATOM 630 C C . LYS A 1 79 ? 15.074 -6.389 5.367 1.00 67.00 79 LYS A C 1
ATOM 632 O O . LYS A 1 79 ? 14.820 -5.204 5.160 1.00 67.00 79 LYS A O 1
ATOM 637 N N . ALA A 1 80 ? 14.550 -7.074 6.377 1.00 72.81 80 ALA A N 1
ATOM 638 C CA . ALA A 1 80 ? 13.738 -6.426 7.401 1.00 72.81 80 ALA A CA 1
ATOM 639 C C . ALA A 1 80 ? 14.613 -5.465 8.226 1.00 72.81 80 ALA A C 1
ATOM 641 O O . ALA A 1 80 ? 15.680 -5.848 8.709 1.00 72.81 80 ALA A O 1
ATOM 642 N N . THR A 1 81 ? 14.180 -4.216 8.381 1.00 76.50 81 THR A N 1
ATOM 643 C CA . THR A 1 81 ? 14.947 -3.143 9.038 1.00 76.50 81 THR A CA 1
ATOM 644 C C . THR A 1 81 ? 14.318 -2.618 10.320 1.00 76.50 81 THR A C 1
ATOM 646 O O . THR A 1 81 ? 14.957 -1.847 11.035 1.00 76.50 81 THR A O 1
ATOM 649 N N . GLY A 1 82 ? 13.103 -3.044 10.665 1.00 80.00 82 GLY A N 1
ATOM 650 C CA . GLY A 1 82 ? 12.402 -2.525 11.833 1.00 80.00 82 GLY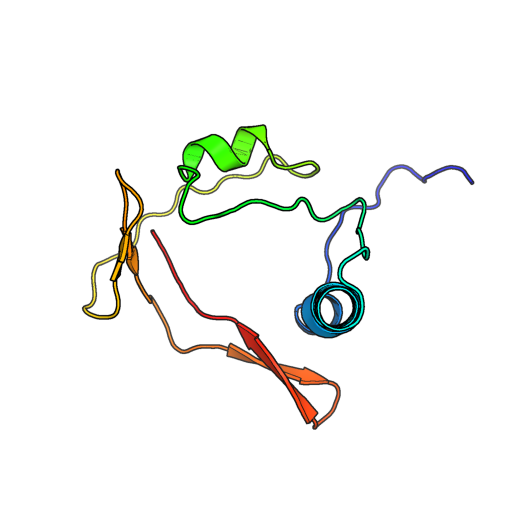 A CA 1
ATOM 651 C C . GLY A 1 82 ? 11.302 -3.438 12.350 1.00 80.00 82 GLY A C 1
ATOM 652 O O . GLY A 1 82 ? 11.120 -4.561 11.886 1.00 80.00 82 GLY A O 1
ATOM 653 N N . LYS A 1 83 ? 10.578 -2.938 13.354 1.00 85.31 83 LYS A N 1
ATOM 654 C CA . LYS A 1 83 ? 9.343 -3.564 13.821 1.00 85.31 83 LYS A CA 1
ATOM 655 C C . LYS A 1 83 ? 8.227 -3.203 12.847 1.00 85.31 83 LYS A C 1
ATOM 657 O O . LYS A 1 83 ? 8.013 -2.020 12.593 1.00 85.31 83 LYS A O 1
ATOM 662 N N . ASP A 1 84 ? 7.509 -4.211 12.376 1.00 88.12 84 ASP A N 1
ATOM 663 C CA . ASP A 1 84 ? 6.339 -4.014 11.529 1.00 88.12 84 ASP A CA 1
ATOM 664 C C . ASP A 1 84 ? 5.301 -3.115 12.211 1.00 88.12 84 ASP A C 1
ATOM 666 O O . ASP A 1 84 ? 5.102 -3.158 13.434 1.00 88.12 84 ASP A O 1
ATOM 670 N N . LYS A 1 85 ? 4.651 -2.278 11.407 1.00 91.44 85 LYS A N 1
ATOM 671 C CA . LYS A 1 85 ? 3.681 -1.290 11.871 1.00 91.44 85 LYS A CA 1
ATOM 672 C C . LYS A 1 85 ? 2.272 -1.834 11.687 1.00 91.44 85 LYS A C 1
ATOM 674 O O . LYS A 1 85 ? 1.858 -2.157 10.579 1.00 91.44 85 LYS A O 1
ATOM 679 N N . GLU A 1 86 ? 1.525 -1.915 12.779 1.00 94.12 86 GLU A N 1
ATOM 680 C CA . GLU A 1 86 ? 0.111 -2.282 12.751 1.00 94.12 86 GLU A CA 1
ATOM 681 C C . GLU A 1 86 ? -0.732 -1.118 12.214 1.00 94.12 86 GLU A C 1
ATOM 683 O O . GLU A 1 86 ? -0.578 0.027 12.646 1.00 94.12 86 GLU A O 1
ATOM 688 N N . ILE A 1 87 ? -1.638 -1.417 11.284 1.00 94.38 87 ILE A N 1
ATOM 689 C CA . ILE A 1 87 ? -2.556 -0.451 10.679 1.00 94.38 87 ILE A CA 1
ATOM 690 C C . ILE A 1 87 ? -3.954 -0.741 11.210 1.00 94.38 87 ILE A C 1
ATOM 692 O O . ILE A 1 87 ? -4.504 -1.826 10.998 1.00 94.38 87 ILE A O 1
ATOM 696 N N . TYR A 1 88 ? -4.538 0.247 11.881 1.00 93.50 88 TYR A N 1
ATOM 697 C CA . TYR A 1 88 ? -5.871 0.157 12.463 1.00 93.50 88 TYR A CA 1
ATOM 698 C C . TYR A 1 88 ? -6.845 1.067 11.720 1.00 93.50 88 TYR A C 1
ATOM 700 O O . TYR A 1 88 ? -6.517 2.213 11.425 1.00 93.50 88 TYR A O 1
ATOM 708 N N . ARG A 1 89 ? -8.064 0.573 11.495 1.00 91.94 89 ARG A N 1
ATOM 709 C CA . ARG A 1 89 ? -9.242 1.407 11.244 1.00 91.94 89 ARG A CA 1
ATOM 710 C C . ARG A 1 89 ? -10.038 1.457 12.537 1.00 91.94 89 ARG A C 1
ATOM 712 O O . ARG A 1 89 ? -10.515 0.425 13.011 1.00 91.94 89 ARG A O 1
ATOM 719 N N . GLU A 1 90 ? -10.159 2.645 13.116 1.00 90.81 90 GLU A N 1
ATOM 720 C CA . GLU A 1 90 ? -10.715 2.851 14.458 1.00 90.81 90 GLU A CA 1
ATOM 721 C C . GLU A 1 90 ? -9.996 2.001 15.525 1.00 90.81 90 GLU A C 1
ATOM 723 O O . GLU A 1 90 ? -8.962 2.403 16.049 1.00 90.81 90 GLU A O 1
ATOM 728 N N . LYS A 1 91 ? -10.539 0.823 15.859 1.00 92.94 91 LYS A N 1
ATOM 729 C CA . LYS A 1 91 ? -9.981 -0.133 16.834 1.00 92.94 91 LYS A CA 1
ATOM 730 C C . LYS A 1 91 ? -9.778 -1.530 16.248 1.00 92.94 91 LYS A C 1
ATOM 732 O O . LYS A 1 91 ? -9.495 -2.471 16.985 1.00 92.94 91 LYS A O 1
ATOM 737 N N . ILE A 1 92 ? -9.961 -1.678 14.940 1.00 93.69 92 ILE A N 1
ATOM 738 C CA . ILE A 1 92 ? -9.872 -2.952 14.236 1.00 93.69 92 ILE A CA 1
ATOM 739 C C . ILE A 1 92 ? -8.555 -2.968 13.470 1.00 93.69 92 ILE A C 1
ATOM 741 O O . ILE A 1 92 ? -8.287 -2.066 12.677 1.00 93.69 92 ILE A O 1
ATOM 745 N N . LEU A 1 93 ? -7.732 -3.986 13.715 1.00 94.19 93 LEU A N 1
ATOM 746 C CA . LEU A 1 93 ? -6.526 -4.235 12.931 1.00 94.19 93 LEU A CA 1
ATOM 747 C C . LEU A 1 93 ? -6.945 -4.602 11.503 1.00 94.19 93 LEU A C 1
ATOM 749 O O . LEU A 1 93 ? -7.628 -5.605 11.302 1.00 94.19 93 LEU A O 1
ATOM 753 N N . VAL A 1 94 ? -6.550 -3.786 10.528 1.00 93.81 94 VAL A N 1
ATOM 754 C CA . VAL A 1 94 ? -6.885 -3.989 9.109 1.00 93.81 94 VAL A CA 1
ATOM 755 C C . VAL A 1 94 ? -5.679 -4.410 8.276 1.00 93.81 94 VAL A C 1
ATOM 757 O O . VAL A 1 94 ? -5.857 -5.007 7.219 1.00 93.81 94 VAL A O 1
ATOM 760 N N . GLY A 1 95 ? -4.457 -4.142 8.739 1.00 91.69 95 GLY A N 1
ATOM 761 C CA . GLY A 1 95 ? -3.249 -4.505 8.006 1.00 91.69 95 GLY A CA 1
ATOM 762 C C . GLY A 1 95 ? -1.972 -4.359 8.821 1.00 91.69 95 GLY A C 1
ATOM 763 O O . GLY A 1 95 ? -1.988 -3.914 9.968 1.00 91.69 95 GLY A O 1
ATOM 764 N N . VAL A 1 96 ? -0.859 -4.743 8.202 1.00 91.88 96 VAL A N 1
ATOM 765 C CA . VAL A 1 96 ? 0.491 -4.612 8.755 1.00 91.88 96 VAL A CA 1
ATOM 766 C C . VAL A 1 96 ? 1.415 -4.112 7.646 1.00 91.88 96 VAL A C 1
ATOM 768 O O . VAL A 1 96 ? 1.472 -4.713 6.574 1.00 91.88 96 VAL A O 1
ATOM 771 N N . GLU A 1 97 ? 2.135 -3.022 7.898 1.00 88.81 97 GLU A N 1
ATOM 772 C CA . GLU A 1 97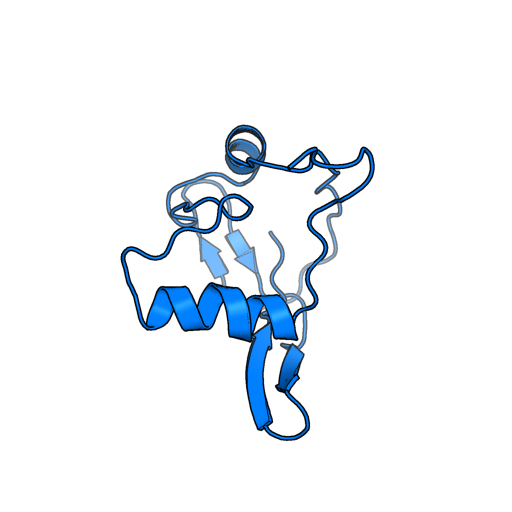 ? 3.201 -2.528 7.026 1.00 88.81 97 GLU A CA 1
ATOM 773 C C . GLU A 1 97 ? 4.540 -3.125 7.469 1.00 88.81 97 GLU A C 1
ATOM 775 O O . GLU A 1 97 ? 5.025 -2.862 8.575 1.00 88.81 97 GLU A O 1
ATOM 780 N N . LEU A 1 98 ? 5.138 -3.928 6.585 1.00 86.00 98 LEU 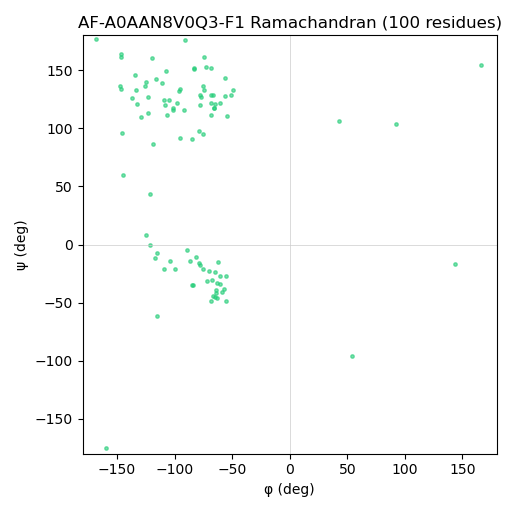A N 1
ATOM 781 C CA . LEU A 1 98 ? 6.443 -4.538 6.818 1.00 86.00 98 LEU A CA 1
ATOM 782 C C . LEU A 1 98 ? 7.555 -3.508 6.609 1.00 86.00 98 LEU A C 1
ATOM 784 O O . LEU A 1 98 ? 7.656 -2.908 5.538 1.00 86.00 98 LEU A O 1
ATOM 788 N N . GLN A 1 99 ? 8.428 -3.350 7.602 1.00 80.06 99 GLN A N 1
ATOM 789 C CA . GLN A 1 99 ? 9.568 -2.435 7.511 1.00 80.06 99 GLN A CA 1
ATOM 790 C C . GLN A 1 99 ? 10.742 -3.142 6.825 1.00 80.06 99 GLN A C 1
ATOM 792 O O . GLN A 1 99 ? 11.549 -3.796 7.486 1.00 80.06 99 GLN A O 1
ATOM 797 N N . ASN A 1 100 ? 10.823 -3.034 5.496 1.00 71.62 100 ASN A N 1
ATOM 798 C CA . ASN A 1 100 ? 11.895 -3.624 4.690 1.00 71.62 100 ASN A CA 1
ATOM 799 C C . ASN A 1 100 ? 12.737 -2.545 3.993 1.00 71.62 100 ASN A C 1
ATOM 801 O O . ASN A 1 100 ? 12.203 -1.562 3.487 1.00 71.62 100 ASN A O 1
ATOM 805 N N . SER A 1 101 ? 14.046 -2.776 3.907 1.00 63.00 101 SER A N 1
ATOM 806 C CA . SER A 1 101 ? 14.987 -2.028 3.062 1.00 63.00 101 SER A CA 1
ATOM 807 C C . SER A 1 101 ? 15.648 -2.969 2.076 1.00 63.00 101 SER A C 1
ATOM 809 O O . SER A 1 101 ? 15.699 -4.174 2.297 1.00 63.00 101 SER A O 1
ATOM 811 N N . MET A 1 102 ? 16.204 -2.408 1.016 1.00 61.56 102 MET A N 1
ATOM 812 C CA . MET A 1 102 ? 17.220 -3.070 0.207 1.00 61.56 102 MET A CA 1
ATOM 813 C C . MET A 1 102 ? 18.611 -2.971 0.820 1.00 61.56 102 MET A C 1
ATOM 815 O O . MET A 1 102 ? 18.830 -1.984 1.562 1.00 61.56 102 MET A O 1
#

Foldseek 3Di:
DDPPPDDDPDDDPQCCLPVPVVCCVVDVPDDDQQDDDDDPQADDPVRVQVVHNDDDDDDDDDDDDDDDDWRDHPVDTKDQDDDWDFDDDPNHGRDIHTRIDD

Sequence (102 aa):
MEKGFGFRFHPTDEELVTHYLSQKALDGDFSAQAIGEVDLNRVEPWDLLGKATFGKNEWDTKYPTGLRTIRATDACCWKATGKDKEIYREKILVGVELQNSM

Secondary structure (DSSP, 8-state):
----TT------HHHIIIIIIHHHHH-TT--BTTB----TTSS-HHHHTTT-SS---------------EEE-SS-EEEE-SPPEEEEETTEEEEEE--EE-